Protein AF-A0A3D1BME1-F1 (afdb_monomer)

Radius of gyration: 13.6 Å; Cα contacts (8 Å, |Δi|>4): 86; chains: 1; bounding box: 35×31×29 Å

Sequence (92 aa):
VCHPFIVGELACGNLRNRTEILSLLQALPTATQAEHEDVMQFIENHQLMGKGLGYIDMHLLASALLTEVSIWTLDKKLYEIATELGIAFIKT

Mean predicted aligned error: 2.82 Å

Foldseek 3Di:
DAEVVVLVVLQPDDDPPNVVVSVVRVPDDYFAFDDPVQLVVQCVVLVVPPLPDDSVLSRVLSSCVVRVAADEDPDPSSQVVSVVVVRHDDDD

pLDDT: mean 95.55, std 4.65, range [59.62, 98.25]

Structure (mmCIF, N/CA/C/O backbone):
data_AF-A0A3D1BME1-F1
#
_entry.id   AF-A0A3D1BME1-F1
#
loop_
_atom_site.group_PDB
_atom_site.id
_atom_site.type_symbol
_atom_site.label_atom_id
_atom_site.label_alt_id
_atom_site.label_comp_id
_atom_site.label_asym_id
_atom_site.label_entity_id
_atom_site.label_seq_id
_atom_site.pdbx_PDB_ins_code
_atom_site.Cartn_x
_atom_site.Cartn_y
_atom_site.Cartn_z
_atom_site.occupancy
_atom_site.B_iso_or_equiv
_atom_site.auth_seq_id
_atom_site.auth_comp_id
_atom_site.auth_asym_id
_atom_site.auth_atom_id
_atom_site.pdbx_PDB_mode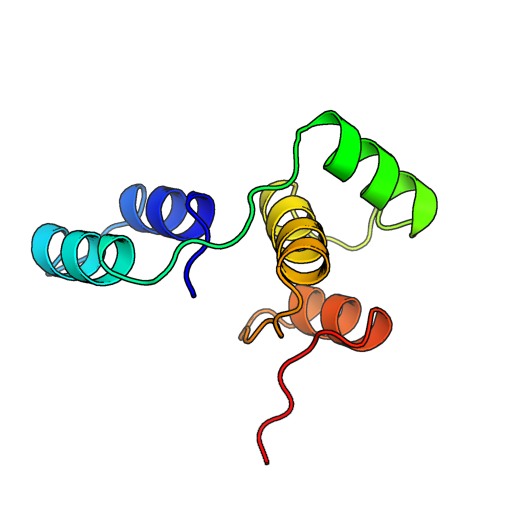l_num
ATOM 1 N N . VAL A 1 1 ? -1.300 -10.302 -6.007 1.00 90.94 1 VAL A N 1
ATOM 2 C CA . VAL A 1 1 ? -1.875 -9.137 -6.714 1.00 90.94 1 VAL A CA 1
ATOM 3 C C . VAL A 1 1 ? -0.899 -7.969 -6.602 1.00 90.94 1 VAL A C 1
ATOM 5 O O . VAL A 1 1 ? -0.133 -7.956 -5.642 1.00 90.94 1 VAL A O 1
ATOM 8 N N . CYS A 1 2 ? -0.866 -7.040 -7.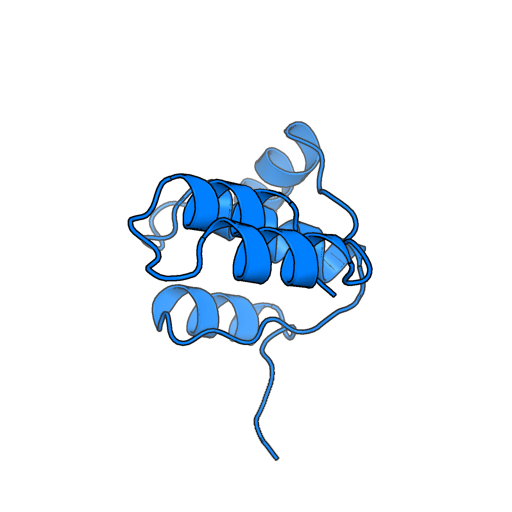556 1.00 95.19 2 CYS A N 1
ATOM 9 C CA . CYS A 1 2 ? -0.036 -5.834 -7.506 1.00 95.19 2 CYS A CA 1
ATOM 10 C C . CYS A 1 2 ? -0.863 -4.608 -7.913 1.00 95.19 2 CYS A C 1
ATOM 12 O O . CYS A 1 2 ? -1.651 -4.674 -8.854 1.00 95.19 2 CYS A O 1
ATOM 14 N N . HIS A 1 3 ? -0.701 -3.494 -7.199 1.00 96.75 3 HIS A N 1
ATOM 15 C CA . HIS A 1 3 ? -1.359 -2.235 -7.542 1.00 96.75 3 HIS A CA 1
ATOM 16 C C . HIS A 1 3 ? -0.469 -1.415 -8.499 1.00 96.75 3 HIS A C 1
ATOM 18 O O . HIS A 1 3 ? 0.736 -1.316 -8.243 1.00 96.75 3 HIS A O 1
ATOM 24 N N . PRO A 1 4 ? -1.015 -0.768 -9.550 1.00 95.44 4 PRO A N 1
ATOM 25 C CA . PRO A 1 4 ? -0.222 0.001 -10.517 1.00 95.44 4 PRO A CA 1
ATOM 26 C C . PRO A 1 4 ? 0.675 1.078 -9.888 1.00 95.44 4 PRO A C 1
ATOM 28 O O . PRO A 1 4 ? 1.788 1.309 -10.357 1.00 95.44 4 PRO A O 1
ATOM 31 N N . PHE A 1 5 ? 0.241 1.705 -8.789 1.00 96.31 5 PHE A N 1
ATOM 32 C CA . PHE A 1 5 ? 1.052 2.721 -8.101 1.00 96.31 5 PHE A CA 1
ATOM 33 C C . PHE A 1 5 ? 2.319 2.161 -7.450 1.00 96.31 5 PHE A C 1
ATOM 35 O O . PHE A 1 5 ? 3.319 2.867 -7.429 1.00 96.31 5 PHE A O 1
ATOM 42 N N . ILE A 1 6 ? 2.332 0.895 -7.015 1.00 94.56 6 ILE A N 1
ATOM 43 C CA . ILE A 1 6 ? 3.556 0.251 -6.504 1.00 94.56 6 ILE A CA 1
ATOM 44 C C . ILE A 1 6 ? 4.568 0.101 -7.644 1.00 94.56 6 ILE A C 1
ATOM 46 O O . ILE A 1 6 ? 5.753 0.383 -7.475 1.00 94.56 6 ILE A O 1
ATOM 50 N N . VAL A 1 7 ? 4.099 -0.301 -8.831 1.00 95.19 7 VAL A N 1
ATOM 51 C CA . VAL A 1 7 ? 4.940 -0.378 -10.036 1.00 95.19 7 VAL A CA 1
ATOM 52 C C . VAL A 1 7 ? 5.483 1.008 -10.390 1.00 95.19 7 VAL A C 1
ATOM 54 O O . VAL A 1 7 ? 6.673 1.136 -10.667 1.00 95.19 7 VAL A O 1
ATOM 57 N N . GLY A 1 8 ? 4.638 2.042 -10.343 1.00 94.44 8 GLY A N 1
ATOM 58 C CA . GLY A 1 8 ? 5.031 3.432 -10.588 1.00 94.44 8 GLY A 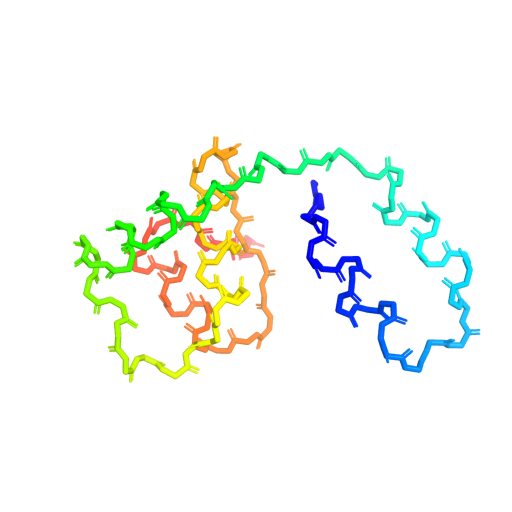CA 1
ATOM 59 C C . GLY A 1 8 ? 6.079 3.945 -9.597 1.00 94.44 8 GLY A C 1
ATOM 60 O O . GLY A 1 8 ? 7.101 4.490 -10.011 1.00 94.44 8 GLY A O 1
ATOM 61 N N . GLU A 1 9 ? 5.877 3.715 -8.301 1.00 94.56 9 GLU A N 1
ATOM 62 C CA . GLU A 1 9 ? 6.805 4.127 -7.245 1.00 94.56 9 GLU A CA 1
ATOM 63 C C . GLU A 1 9 ? 8.170 3.439 -7.394 1.00 94.56 9 GLU A C 1
ATOM 65 O O . GLU A 1 9 ? 9.214 4.097 -7.401 1.00 94.56 9 GLU A O 1
ATOM 70 N N . LEU A 1 10 ? 8.174 2.124 -7.634 1.00 94.25 10 LEU A N 1
ATOM 71 C CA . LEU A 1 10 ? 9.396 1.365 -7.906 1.00 94.25 10 LEU A CA 1
ATOM 72 C C . LEU A 1 10 ? 10.084 1.808 -9.203 1.00 94.25 10 LEU A C 1
ATOM 74 O O . LEU A 1 10 ? 11.315 1.813 -9.278 1.00 94.25 10 LEU A O 1
ATOM 78 N N . ALA A 1 11 ? 9.315 2.203 -10.219 1.00 94.38 11 ALA A N 1
ATOM 79 C CA . ALA A 1 11 ? 9.847 2.690 -11.487 1.00 94.38 11 ALA A CA 1
ATOM 80 C C . ALA A 1 11 ? 10.552 4.051 -11.370 1.00 94.38 11 ALA A C 1
ATOM 82 O O . ALA A 1 11 ? 11.435 4.315 -12.198 1.00 94.38 11 ALA A O 1
ATOM 83 N N . CYS A 1 12 ? 10.183 4.868 -10.374 1.00 94.94 12 CYS A N 1
ATOM 84 C CA . CYS A 1 12 ? 10.853 6.120 -10.001 1.00 94.94 12 CYS A CA 1
ATOM 85 C C . CYS A 1 12 ? 12.154 5.891 -9.212 1.00 94.94 12 CYS A C 1
ATOM 87 O O . CYS A 1 12 ? 13.017 6.768 -9.178 1.00 94.94 12 CYS A O 1
ATOM 89 N N . GLY A 1 13 ? 12.303 4.728 -8.571 1.00 92.88 13 GLY A N 1
ATOM 90 C CA . GLY A 1 13 ? 13.492 4.358 -7.808 1.00 92.88 13 GLY A CA 1
ATOM 91 C C . GLY A 1 13 ? 14.673 3.890 -8.669 1.00 92.88 13 GLY A C 1
ATOM 92 O O . GLY A 1 13 ? 14.564 3.645 -9.871 1.00 92.88 13 GLY A O 1
ATOM 93 N N . ASN A 1 14 ? 15.831 3.710 -8.024 1.00 93.62 14 ASN A N 1
ATOM 94 C CA . ASN A 1 14 ? 17.023 3.147 -8.660 1.00 93.62 14 ASN A CA 1
ATOM 95 C C . ASN A 1 14 ? 17.126 1.634 -8.395 1.00 93.62 14 ASN A C 1
ATOM 97 O O . ASN A 1 14 ? 17.607 1.204 -7.345 1.00 93.62 14 ASN A O 1
ATOM 101 N N . LEU A 1 15 ? 16.667 0.827 -9.355 1.00 93.50 15 LEU A N 1
ATOM 102 C CA . LEU A 1 15 ? 16.676 -0.637 -9.296 1.00 93.50 15 LEU A CA 1
ATOM 103 C C . LEU A 1 15 ? 17.775 -1.213 -10.198 1.00 93.50 15 LEU A C 1
ATOM 105 O O . LEU A 1 15 ? 17.841 -0.881 -11.378 1.00 93.50 15 LEU A O 1
ATOM 109 N N . ARG A 1 16 ? 18.595 -2.142 -9.684 1.00 91.62 16 ARG A N 1
ATOM 110 C CA . ARG A 1 16 ? 19.668 -2.787 -10.475 1.00 91.62 16 ARG A CA 1
ATOM 111 C C . ARG A 1 16 ? 19.129 -3.566 -11.683 1.00 91.62 16 ARG A C 1
ATOM 113 O O . ARG A 1 16 ? 19.583 -3.343 -12.797 1.00 91.62 16 ARG A O 1
ATOM 120 N N . ASN A 1 17 ? 18.118 -4.412 -11.476 1.00 92.88 17 ASN A N 1
ATOM 121 C CA . ASN A 1 17 ? 17.472 -5.207 -12.532 1.00 92.88 17 ASN A CA 1
ATOM 122 C C . ASN A 1 17 ? 16.125 -4.592 -12.939 1.00 92.88 17 ASN A C 1
ATOM 124 O O . ASN A 1 17 ? 15.115 -5.288 -13.036 1.00 92.88 17 ASN A O 1
ATOM 128 N N . ARG A 1 18 ? 16.091 -3.264 -13.124 1.00 94.94 18 ARG A N 1
ATOM 129 C CA . ARG A 1 18 ? 14.857 -2.481 -13.308 1.00 94.94 18 ARG A CA 1
ATOM 130 C C . ARG A 1 18 ? 13.883 -3.100 -14.313 1.00 94.94 18 ARG A C 1
ATOM 132 O O . ARG A 1 18 ? 12.719 -3.285 -13.985 1.00 94.94 18 ARG A O 1
ATOM 139 N N . THR A 1 19 ? 14.347 -3.413 -15.522 1.00 95.00 19 THR A N 1
ATOM 140 C CA . THR A 1 19 ? 13.487 -3.928 -16.601 1.00 95.00 19 THR A CA 1
ATOM 141 C C . THR A 1 19 ? 12.844 -5.262 -16.236 1.00 95.00 19 THR A C 1
ATOM 143 O O . THR A 1 19 ? 11.645 -5.436 -16.425 1.00 95.00 19 THR A O 1
ATOM 146 N N . GLU A 1 20 ? 13.627 -6.187 -15.683 1.00 96.75 20 GLU A N 1
ATOM 147 C CA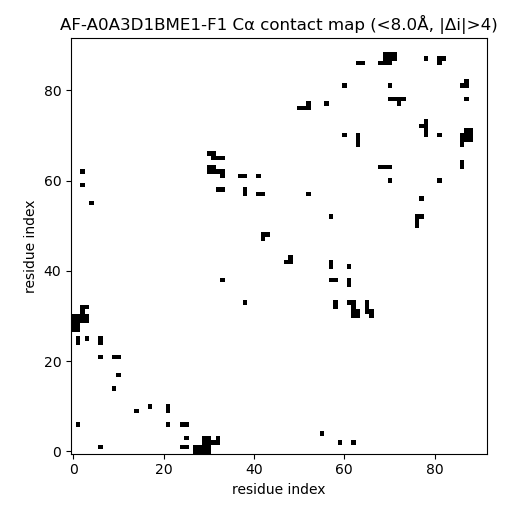 . GLU A 1 20 ? 13.146 -7.509 -15.283 1.00 96.75 20 GLU A CA 1
ATOM 148 C C . GLU A 1 20 ? 12.148 -7.405 -14.125 1.00 96.75 20 GLU A C 1
ATOM 150 O O . GLU A 1 20 ? 11.040 -7.924 -14.226 1.00 96.75 20 GLU A O 1
ATOM 155 N N . ILE A 1 21 ? 12.490 -6.661 -13.066 1.00 95.62 21 ILE A N 1
ATOM 156 C CA . ILE A 1 21 ? 11.630 -6.486 -11.886 1.00 95.62 21 ILE A CA 1
ATOM 157 C C . ILE A 1 21 ? 10.288 -5.859 -12.274 1.00 95.62 21 ILE A C 1
ATOM 159 O O . ILE A 1 21 ? 9.237 -6.377 -11.900 1.00 95.62 21 ILE A O 1
ATOM 163 N N . LEU A 1 22 ? 10.302 -4.766 -13.044 1.00 96.62 22 LEU A N 1
ATOM 164 C CA . LEU A 1 22 ? 9.064 -4.104 -13.456 1.00 96.62 22 LEU A CA 1
ATOM 165 C C . LEU A 1 22 ? 8.225 -4.987 -14.386 1.00 96.62 22 LEU A C 1
ATOM 167 O O . LEU A 1 22 ? 7.001 -4.939 -14.301 1.00 96.62 22 LEU A O 1
ATOM 171 N N . SER A 1 23 ? 8.853 -5.789 -15.252 1.00 96.31 23 SER A N 1
ATOM 172 C CA . SER A 1 23 ? 8.145 -6.746 -16.113 1.00 96.31 23 SER A CA 1
ATOM 173 C C . SER A 1 23 ? 7.446 -7.829 -15.286 1.00 96.31 23 SER A C 1
ATOM 175 O O . SER A 1 23 ? 6.252 -8.071 -15.458 1.00 96.31 23 SER A O 1
ATOM 177 N N . LEU A 1 24 ? 8.155 -8.419 -14.318 1.00 97.12 24 LEU A N 1
ATOM 178 C CA . LEU A 1 24 ? 7.601 -9.444 -13.432 1.00 97.12 24 LEU A CA 1
ATOM 179 C C . LEU A 1 24 ? 6.452 -8.905 -12.569 1.00 97.12 24 LEU A C 1
ATOM 181 O O . LEU A 1 24 ? 5.444 -9.587 -12.406 1.00 97.12 24 LEU A O 1
ATOM 185 N N . LEU A 1 25 ? 6.569 -7.681 -12.046 1.00 95.81 25 LEU A N 1
ATOM 186 C CA . LEU A 1 25 ? 5.501 -7.055 -11.260 1.00 95.81 25 LEU A CA 1
ATOM 187 C C . LEU A 1 25 ? 4.254 -6.760 -12.100 1.00 95.81 25 LEU A C 1
ATOM 189 O O . LEU A 1 25 ? 3.143 -6.994 -11.633 1.00 95.81 25 LEU A O 1
ATOM 193 N N . GLN A 1 26 ? 4.430 -6.293 -13.338 1.00 95.00 26 GLN A N 1
ATOM 194 C CA . GLN A 1 26 ? 3.320 -6.044 -14.266 1.00 95.00 26 GLN A CA 1
ATOM 195 C C . GLN A 1 26 ? 2.629 -7.331 -14.735 1.00 95.00 26 GLN A C 1
ATOM 197 O O . GLN A 1 26 ? 1.478 -7.278 -15.153 1.00 95.00 26 GLN A O 1
ATOM 202 N N . ALA A 1 27 ? 3.300 -8.482 -14.648 1.00 96.56 27 ALA A N 1
ATOM 203 C CA . ALA A 1 27 ? 2.706 -9.781 -14.954 1.00 96.56 27 ALA A CA 1
ATOM 204 C C . ALA A 1 27 ? 1.822 -10.337 -13.817 1.00 96.56 27 ALA A C 1
ATOM 206 O O . ALA A 1 27 ? 1.128 -11.337 -14.013 1.00 96.56 27 ALA A O 1
ATOM 207 N N . LEU A 1 28 ? 1.842 -9.728 -12.624 1.00 96.12 28 LEU A N 1
ATOM 208 C CA . LEU A 1 28 ? 0.967 -10.124 -11.521 1.00 96.12 28 LEU A CA 1
ATOM 209 C C . LEU A 1 28 ? -0.481 -9.681 -11.786 1.00 96.12 28 LEU A C 1
ATOM 211 O O . LEU A 1 28 ? -0.696 -8.640 -12.406 1.00 96.12 28 LEU A O 1
ATOM 215 N N . PRO A 1 29 ? -1.486 -10.394 -11.236 1.00 96.81 29 PRO A N 1
ATOM 216 C CA . PRO A 1 29 ? -2.862 -9.908 -11.239 1.00 96.81 29 PRO A CA 1
ATOM 217 C C . PRO A 1 29 ? -2.932 -8.493 -10.666 1.00 96.81 29 PRO A C 1
ATOM 219 O O . PRO A 1 29 ? -2.328 -8.224 -9.622 1.00 96.81 29 PRO A O 1
ATOM 222 N N . THR A 1 30 ? -3.655 -7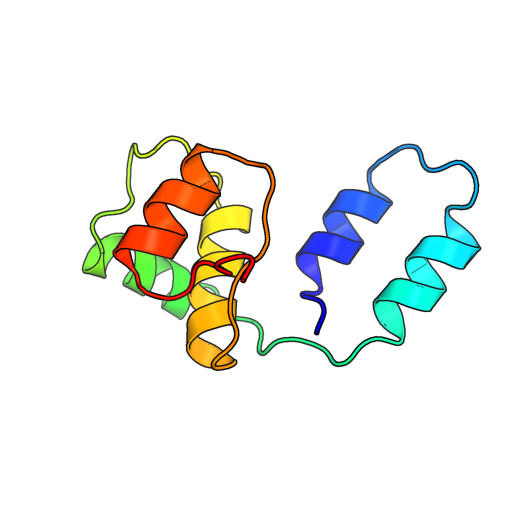.605 -11.337 1.00 96.00 30 THR A N 1
ATOM 223 C CA . THR A 1 30 ? -3.783 -6.203 -10.934 1.00 96.00 30 THR A CA 1
ATOM 224 C C . THR A 1 30 ? -4.881 -6.043 -9.886 1.00 96.00 30 THR A C 1
ATOM 226 O O . THR A 1 30 ? -5.929 -6.674 -9.993 1.00 96.00 30 THR A O 1
ATOM 229 N N . ALA A 1 31 ? -4.632 -5.227 -8.860 1.00 96.56 31 ALA A N 1
ATOM 230 C CA . ALA A 1 31 ? -5.664 -4.859 -7.891 1.00 96.56 31 ALA A CA 1
ATOM 231 C C . AL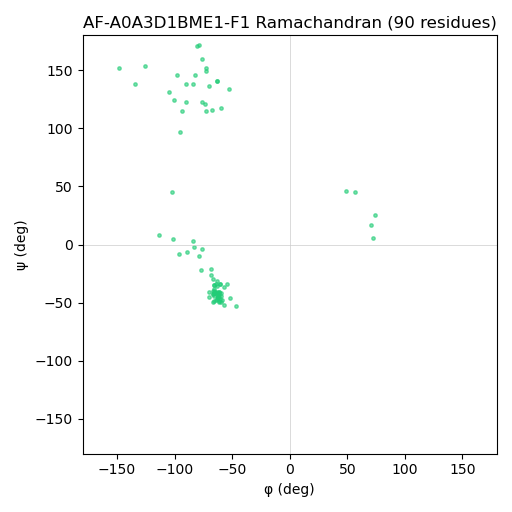A A 1 31 ? -6.662 -3.881 -8.527 1.00 96.56 31 ALA A C 1
ATOM 233 O O . ALA A 1 31 ? -6.268 -3.077 -9.374 1.00 96.56 31 ALA A O 1
ATOM 234 N N . THR A 1 32 ? -7.924 -3.920 -8.102 1.00 97.31 32 THR A N 1
ATOM 235 C CA . THR A 1 32 ? -8.915 -2.907 -8.475 1.00 97.31 32 THR A CA 1
ATOM 236 C C . THR A 1 32 ? -8.420 -1.556 -7.986 1.00 97.31 32 THR A C 1
ATOM 238 O O . THR A 1 32 ? -8.230 -1.360 -6.788 1.00 97.31 32 THR A O 1
ATOM 241 N N . GLN A 1 33 ? -8.172 -0.643 -8.919 1.00 97.38 33 GLN A N 1
ATOM 242 C CA . GLN A 1 33 ? -7.723 0.703 -8.605 1.00 97.38 33 GLN A CA 1
ATOM 243 C C . GLN A 1 33 ? -8.920 1.515 -8.098 1.00 97.38 33 GLN A C 1
ATOM 245 O O . GLN A 1 33 ? -9.921 1.624 -8.800 1.00 97.38 33 GLN A O 1
ATOM 250 N N . ALA A 1 34 ? -8.823 2.065 -6.887 1.00 97.56 34 ALA A N 1
ATOM 251 C CA . ALA A 1 34 ? -9.821 3.007 -6.379 1.00 97.56 34 ALA A CA 1
ATOM 252 C C . ALA A 1 34 ? -9.847 4.281 -7.240 1.00 97.56 34 ALA A C 1
ATOM 254 O O . ALA A 1 34 ? -8.795 4.765 -7.654 1.00 97.56 34 ALA A O 1
ATOM 255 N N . GLU A 1 35 ? -11.018 4.849 -7.510 1.00 97.44 35 GLU A N 1
ATOM 256 C CA . GLU A 1 35 ? -11.067 6.132 -8.209 1.00 97.44 35 GLU A CA 1
ATOM 257 C C . GLU A 1 35 ? -10.706 7.278 -7.259 1.00 97.44 35 GLU A C 1
ATOM 259 O O . GLU A 1 35 ? -10.799 7.159 -6.035 1.00 97.44 35 GLU A O 1
ATOM 264 N N . HIS A 1 36 ? -10.296 8.421 -7.816 1.00 97.19 36 HIS A N 1
ATOM 265 C CA . HIS A 1 36 ? -9.912 9.586 -7.011 1.00 97.19 36 HIS A CA 1
ATOM 266 C C . HIS A 1 36 ? -10.995 9.960 -5.985 1.00 97.19 36 HIS A C 1
ATOM 268 O O . HIS A 1 36 ? -10.686 10.179 -4.813 1.00 97.19 36 HIS A O 1
ATOM 274 N N . GLU A 1 37 ? -12.255 9.997 -6.421 1.00 97.88 37 GL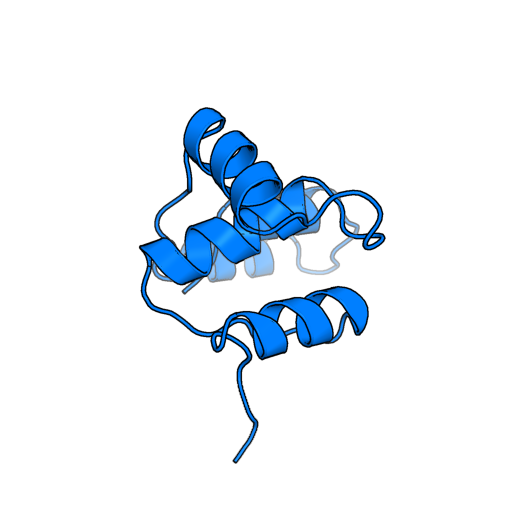U A N 1
ATOM 275 C CA . GLU A 1 37 ? -13.405 10.342 -5.582 1.00 97.88 37 GLU A CA 1
ATOM 276 C C . GLU A 1 37 ? -13.628 9.315 -4.463 1.00 97.88 37 GLU A C 1
ATOM 278 O O . GLU A 1 37 ? -13.819 9.711 -3.311 1.00 97.88 37 GLU A O 1
ATOM 283 N N . ASP A 1 38 ? -13.492 8.017 -4.764 1.00 97.31 38 ASP A N 1
ATOM 284 C CA . ASP A 1 38 ? -13.594 6.940 -3.773 1.00 97.31 38 ASP A CA 1
ATOM 285 C C . ASP A 1 38 ? -12.513 7.076 -2.700 1.00 97.31 38 ASP A C 1
ATOM 287 O O . ASP A 1 38 ? -12.787 6.912 -1.512 1.00 97.31 38 ASP A O 1
ATOM 291 N N . VAL A 1 39 ? -11.283 7.423 -3.093 1.00 98.19 39 VAL A N 1
ATOM 292 C CA . VAL A 1 39 ? -10.177 7.637 -2.149 1.00 98.19 39 VAL A CA 1
ATOM 293 C C . VAL A 1 39 ? -10.436 8.857 -1.269 1.00 98.19 39 VAL A C 1
ATOM 295 O O . VAL A 1 39 ? -10.205 8.798 -0.061 1.00 98.19 39 VAL A O 1
ATOM 298 N N . MET A 1 40 ? -10.937 9.956 -1.838 1.00 98.25 40 MET A N 1
ATOM 299 C CA . MET A 1 40 ? -11.280 11.148 -1.056 1.00 98.25 40 MET A CA 1
ATOM 300 C C . MET A 1 40 ? -12.390 10.844 -0.045 1.00 98.25 40 MET A C 1
ATOM 302 O O . MET A 1 40 ? -12.261 11.188 1.130 1.00 98.25 40 MET A O 1
ATOM 306 N N . GLN A 1 41 ? -13.439 10.135 -0.465 1.00 97.94 41 GLN A N 1
ATOM 307 C CA . GLN A 1 41 ? -14.514 9.723 0.432 1.00 97.94 41 GLN A CA 1
ATOM 308 C C . GLN A 1 41 ? -14.025 8.721 1.489 1.00 97.94 41 GLN A C 1
ATOM 310 O O . GLN A 1 41 ? -14.414 8.804 2.652 1.00 97.94 41 GLN A O 1
ATOM 315 N N . PHE A 1 42 ? -13.142 7.795 1.113 1.00 97.75 42 PHE A N 1
ATOM 316 C CA . PHE A 1 42 ? -12.534 6.824 2.018 1.00 97.75 42 PHE A CA 1
ATOM 317 C C . PHE A 1 42 ? -11.745 7.501 3.144 1.00 97.75 42 PHE A C 1
ATOM 319 O O . PHE A 1 42 ? -11.903 7.113 4.305 1.00 97.75 42 PHE A O 1
ATOM 326 N N . ILE A 1 43 ? -10.951 8.526 2.813 1.00 97.88 43 ILE A N 1
ATOM 327 C CA . ILE A 1 43 ? -10.184 9.320 3.783 1.00 97.88 43 ILE A CA 1
ATOM 328 C C . ILE A 1 43 ? -11.116 9.969 4.810 1.00 97.88 43 ILE A C 1
ATOM 330 O O . ILE A 1 43 ? -10.863 9.850 6.010 1.00 97.88 43 ILE A O 1
ATOM 334 N N . GLU A 1 44 ? -12.193 10.610 4.350 1.00 97.94 44 GLU A N 1
ATOM 335 C CA . GLU A 1 44 ? -13.170 11.278 5.218 1.00 97.94 44 GLU A CA 1
ATOM 336 C C . GLU A 1 44 ? -13.930 10.274 6.097 1.00 97.94 44 GLU A C 1
ATOM 338 O O . GLU A 1 44 ? -13.988 10.429 7.319 1.00 97.94 44 GLU A O 1
ATOM 343 N N . ASN A 1 45 ? -14.450 9.199 5.496 1.00 96.88 45 ASN A N 1
ATOM 344 C CA . ASN A 1 45 ? -15.252 8.186 6.189 1.00 96.88 45 ASN A CA 1
ATOM 345 C C . ASN A 1 45 ? -14.478 7.483 7.315 1.00 96.88 45 ASN A C 1
ATOM 347 O O . ASN A 1 45 ? -15.067 7.131 8.336 1.00 96.88 45 ASN A O 1
ATOM 351 N N . HIS A 1 46 ? -13.171 7.283 7.135 1.00 95.81 46 HIS A N 1
ATOM 352 C CA . HIS A 1 46 ? -12.304 6.618 8.114 1.00 95.81 46 HIS A CA 1
ATOM 353 C C . HIS A 1 46 ? -11.455 7.603 8.933 1.00 95.81 46 HIS A C 1
ATOM 355 O O . HIS A 1 46 ? -10.624 7.174 9.732 1.00 95.81 46 HIS A O 1
ATOM 361 N N . GLN A 1 47 ? -11.647 8.915 8.747 1.00 96.19 47 GLN A N 1
ATOM 362 C CA . GLN A 1 47 ? -10.909 9.981 9.436 1.00 96.19 47 GLN A CA 1
ATOM 363 C C . GLN A 1 47 ? -9.380 9.777 9.397 1.00 96.19 47 GLN A C 1
ATOM 365 O O . GLN A 1 47 ? -8.682 9.897 10.410 1.00 96.19 47 GLN A O 1
ATOM 370 N N . LEU A 1 48 ? -8.843 9.446 8.218 1.00 96.06 48 LEU A N 1
ATOM 371 C CA . LEU A 1 48 ? -7.433 9.055 8.043 1.00 96.06 48 LEU A CA 1
ATOM 372 C C . LEU A 1 48 ? -6.469 10.244 7.896 1.00 96.06 48 LEU A C 1
ATOM 374 O O . LEU A 1 48 ? -5.258 10.071 7.716 1.00 96.06 48 LEU A O 1
ATOM 378 N N . MET A 1 49 ? -6.981 11.469 7.999 1.00 95.69 49 MET A N 1
ATOM 379 C CA . MET A 1 49 ? -6.192 12.695 7.945 1.00 95.69 49 MET A CA 1
ATOM 380 C C . MET A 1 49 ? -5.209 12.772 9.123 1.00 95.69 49 MET A C 1
ATOM 382 O O . MET A 1 49 ? -5.520 12.413 10.256 1.00 95.69 49 MET A O 1
ATOM 386 N N . GLY A 1 50 ? -3.989 13.257 8.864 1.00 94.69 50 GLY A N 1
ATOM 387 C CA . GLY A 1 50 ? -2.976 13.462 9.909 1.00 94.69 50 GLY A CA 1
ATOM 388 C C . GLY A 1 50 ? -2.340 12.183 10.472 1.00 94.69 50 GLY A C 1
ATOM 389 O O . GLY A 1 50 ? -1.512 12.271 11.375 1.00 94.69 50 GLY A O 1
ATOM 390 N N . LYS A 1 51 ? -2.649 11.000 9.921 1.00 94.25 51 LYS A N 1
ATOM 391 C CA . LYS A 1 51 ? -2.057 9.710 10.335 1.00 94.25 51 LYS A CA 1
ATOM 392 C C . LYS A 1 51 ? -0.624 9.492 9.828 1.00 94.25 51 LYS A C 1
ATOM 394 O O . LYS A 1 51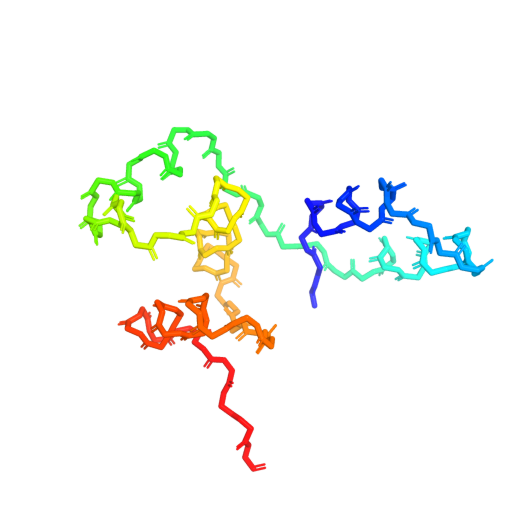 ? 0.031 8.519 10.186 1.00 94.25 51 LYS A O 1
ATOM 399 N N . GLY A 1 52 ? -0.104 10.421 9.024 1.00 94.44 52 GLY A N 1
ATOM 400 C CA . GLY A 1 52 ? 1.258 10.371 8.493 1.00 94.44 52 GLY A CA 1
ATOM 401 C C . GLY A 1 52 ? 1.460 9.343 7.380 1.00 94.44 52 GLY A C 1
ATOM 402 O O . GLY A 1 52 ? 2.589 8.888 7.212 1.00 94.44 52 GLY A O 1
ATOM 403 N N . LEU A 1 53 ? 0.375 9.009 6.679 1.00 96.56 53 LEU A N 1
ATOM 404 C CA . LEU A 1 53 ? 0.334 8.264 5.425 1.00 96.56 53 LEU A CA 1
ATOM 405 C C . LEU A 1 53 ? 0.222 9.234 4.243 1.00 96.56 53 LEU A C 1
ATOM 407 O O . LEU A 1 53 ? -0.404 10.294 4.361 1.00 96.56 53 LEU A O 1
ATOM 411 N N . GLY A 1 54 ? 0.835 8.879 3.118 1.00 96.19 54 GLY A N 1
ATOM 412 C CA . GLY A 1 54 ? 0.738 9.615 1.864 1.00 96.19 54 GLY A CA 1
ATOM 413 C C . GLY A 1 54 ? -0.546 9.302 1.093 1.00 96.19 54 GLY A C 1
ATOM 414 O O . GLY A 1 54 ? -1.282 8.370 1.400 1.00 96.19 54 GLY A O 1
ATOM 415 N N . TYR A 1 55 ? -0.809 10.067 0.034 1.00 96.44 55 TYR A N 1
ATOM 416 C CA . TYR A 1 55 ? -1.986 9.837 -0.811 1.00 96.44 55 TYR A CA 1
ATOM 417 C C . TYR A 1 55 ? -1.956 8.466 -1.508 1.00 96.44 55 TYR A C 1
ATOM 419 O O . TYR A 1 55 ? -2.986 7.810 -1.627 1.00 96.44 55 TYR A O 1
ATOM 427 N N . ILE A 1 56 ? -0.767 8.000 -1.913 1.00 96.19 56 ILE A N 1
ATOM 428 C CA . ILE A 1 56 ? -0.594 6.660 -2.492 1.00 96.19 56 ILE A CA 1
ATOM 429 C C . ILE A 1 56 ? -0.977 5.583 -1.471 1.00 96.19 56 ILE A C 1
ATOM 431 O O . ILE A 1 56 ? -1.697 4.663 -1.835 1.00 96.19 56 ILE A O 1
ATOM 435 N N . ASP A 1 57 ? -0.596 5.726 -0.199 1.00 97.25 57 ASP A N 1
ATOM 436 C CA . ASP A 1 57 ? -0.980 4.784 0.860 1.00 97.25 57 ASP A CA 1
ATOM 437 C C . ASP A 1 57 ? -2.505 4.688 1.015 1.00 97.25 57 ASP A C 1
ATOM 439 O O . ASP A 1 57 ? -3.047 3.589 1.119 1.00 97.25 57 ASP A O 1
ATOM 443 N N . MET A 1 58 ? -3.213 5.824 0.957 1.00 97.94 58 MET A N 1
ATOM 444 C CA . MET A 1 58 ? -4.686 5.848 0.977 1.00 97.94 58 MET A CA 1
ATOM 445 C C . MET A 1 58 ? -5.270 5.110 -0.221 1.00 97.94 58 MET A C 1
ATOM 447 O O . MET A 1 58 ? -6.222 4.343 -0.087 1.00 97.94 58 MET A O 1
ATOM 451 N N . HIS A 1 59 ? -4.654 5.302 -1.384 1.00 97.88 59 HIS A N 1
ATOM 452 C CA . HIS A 1 59 ? -5.025 4.602 -2.598 1.00 97.88 59 HIS A CA 1
ATOM 453 C C . HIS A 1 59 ? -4.840 3.088 -2.460 1.00 97.88 59 HIS A C 1
ATOM 455 O O . HIS A 1 59 ? -5.711 2.329 -2.881 1.00 97.88 59 HIS A O 1
ATOM 461 N N . LEU A 1 60 ? -3.739 2.640 -1.848 1.00 97.69 60 LEU A N 1
ATOM 462 C CA . LEU A 1 60 ? -3.471 1.222 -1.600 1.00 97.69 60 LEU A CA 1
ATOM 463 C C . LEU A 1 60 ? -4.474 0.619 -0.611 1.00 97.69 60 LEU A C 1
ATOM 465 O O . LEU A 1 60 ? -4.986 -0.465 -0.879 1.00 97.69 60 LEU A O 1
ATOM 469 N N . LEU A 1 61 ? -4.789 1.319 0.483 1.00 98.19 61 LEU A N 1
ATOM 470 C CA . LEU A 1 61 ? -5.777 0.881 1.479 1.00 98.19 61 LEU A CA 1
ATOM 471 C C . LEU A 1 61 ? -7.177 0.741 0.869 1.00 98.19 61 LEU A C 1
ATOM 473 O O . LEU A 1 61 ? -7.798 -0.315 0.999 1.00 98.19 61 LEU A O 1
ATOM 477 N N . ALA A 1 62 ? -7.643 1.765 0.149 1.00 98.19 62 ALA A N 1
ATOM 478 C CA . ALA A 1 62 ? -8.940 1.738 -0.524 1.00 98.19 62 ALA A CA 1
ATOM 479 C C . ALA A 1 62 ? -9.001 0.628 -1.588 1.00 98.19 62 ALA A C 1
ATOM 481 O O . ALA A 1 62 ? -9.945 -0.158 -1.630 1.00 98.19 62 ALA A O 1
ATOM 482 N N . SER A 1 63 ? -7.954 0.506 -2.407 1.00 98.19 63 SER A N 1
ATOM 483 C CA . SER A 1 63 ? -7.877 -0.511 -3.464 1.00 98.19 63 SER A CA 1
ATOM 484 C C . SER A 1 63 ? -7.821 -1.934 -2.900 1.00 98.19 63 SER A C 1
ATOM 486 O O . SER A 1 63 ? -8.397 -2.853 -3.481 1.00 98.19 63 SER A O 1
ATOM 488 N N . ALA A 1 64 ? -7.162 -2.137 -1.757 1.00 97.69 64 ALA A N 1
ATOM 489 C CA . ALA A 1 64 ? -7.122 -3.432 -1.083 1.00 97.69 64 ALA A CA 1
ATOM 490 C C . ALA A 1 64 ? -8.507 -3.864 -0.582 1.00 97.69 64 ALA A C 1
ATOM 492 O O . ALA A 1 64 ? -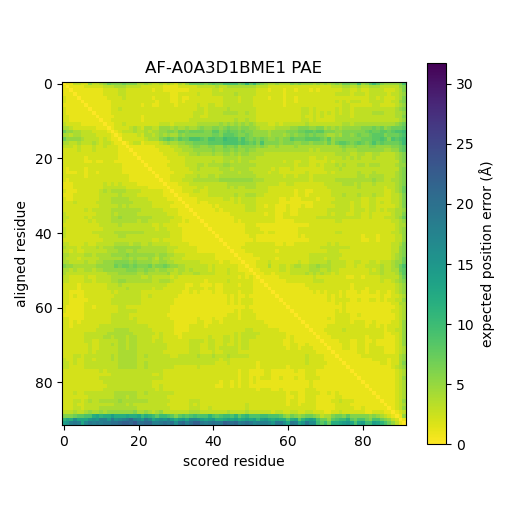8.878 -5.021 -0.775 1.00 97.69 64 ALA A O 1
ATOM 493 N N . LEU A 1 65 ? -9.293 -2.931 -0.031 1.00 97.38 65 LEU A N 1
ATOM 494 C CA . LEU A 1 65 ? -10.687 -3.179 0.350 1.00 97.38 65 LEU A CA 1
ATOM 495 C C . LEU A 1 65 ? -11.555 -3.519 -0.867 1.00 97.38 65 LEU A C 1
ATOM 497 O O . LEU A 1 65 ? -12.266 -4.518 -0.836 1.00 97.38 65 LEU A O 1
ATOM 501 N N . LEU A 1 66 ? -11.449 -2.751 -1.958 1.00 97.19 66 LEU A N 1
ATOM 502 C CA . LEU A 1 66 ? -12.199 -3.005 -3.199 1.00 97.19 66 LEU A CA 1
ATOM 503 C C . LEU A 1 66 ? -11.839 -4.340 -3.865 1.00 97.19 66 LEU A C 1
ATOM 505 O O . LEU A 1 66 ? -12.671 -4.947 -4.533 1.00 97.19 66 LEU A O 1
ATOM 509 N N . THR A 1 67 ? -10.589 -4.777 -3.721 1.00 97.25 67 THR A N 1
ATOM 510 C CA . THR A 1 67 ? -10.095 -6.039 -4.296 1.00 97.25 67 THR A CA 1
ATOM 511 C C . THR A 1 67 ? -10.293 -7.227 -3.347 1.00 97.25 67 THR A C 1
ATOM 513 O O . THR A 1 67 ? -10.023 -8.358 -3.738 1.00 97.25 67 THR A O 1
ATOM 516 N N . GLU A 1 68 ? -10.735 -6.991 -2.108 1.00 96.81 68 GLU A N 1
ATOM 517 C CA . GLU A 1 68 ? -10.874 -8.005 -1.052 1.00 96.81 68 GLU A CA 1
ATOM 518 C C . GLU A 1 68 ? -9.562 -8.759 -0.758 1.00 96.81 68 GLU A C 1
ATOM 520 O O . GLU A 1 68 ? -9.515 -9.986 -0.639 1.00 96.81 68 GLU A O 1
ATOM 525 N N . VAL A 1 69 ? -8.457 -8.017 -0.641 1.00 96.69 69 VAL A N 1
ATOM 526 C CA . VAL A 1 69 ? -7.120 -8.573 -0.371 1.00 96.69 69 VAL A CA 1
ATOM 527 C C . VAL A 1 69 ? -6.472 -7.936 0.847 1.00 96.69 69 VAL A C 1
ATOM 529 O O . VAL A 1 69 ? -6.720 -6.781 1.183 1.00 96.69 69 VAL A O 1
ATOM 532 N N . SER A 1 70 ? -5.571 -8.681 1.483 1.00 97.12 70 SER A N 1
ATOM 533 C CA . SER A 1 70 ? -4.763 -8.151 2.575 1.00 97.12 70 SER A CA 1
ATOM 534 C C . SER A 1 70 ? -3.539 -7.379 2.072 1.00 97.12 70 SER A C 1
ATOM 536 O O . SER A 1 70 ? -2.905 -7.759 1.084 1.00 97.12 70 SER A O 1
ATOM 538 N N . ILE A 1 71 ? -3.152 -6.337 2.806 1.00 96.25 71 ILE A N 1
ATOM 539 C CA . ILE A 1 71 ? -1.907 -5.595 2.611 1.00 96.25 71 ILE A CA 1
ATOM 540 C C . ILE A 1 71 ? -0.807 -6.220 3.459 1.00 96.25 71 ILE A C 1
ATOM 542 O O . ILE A 1 71 ? -0.895 -6.288 4.685 1.00 96.25 71 ILE A O 1
ATOM 546 N N . TRP A 1 72 ? 0.273 -6.617 2.795 1.00 95.19 72 TRP A N 1
ATOM 547 C CA . TRP A 1 72 ? 1.541 -6.905 3.448 1.00 95.19 72 TRP A CA 1
ATOM 548 C C . TRP A 1 72 ? 2.478 -5.714 3.270 1.00 95.19 72 TRP A C 1
ATOM 550 O O . TRP A 1 72 ? 2.722 -5.275 2.148 1.00 95.19 72 TRP A O 1
ATOM 560 N N . THR A 1 73 ? 2.992 -5.177 4.372 1.00 94.81 73 THR A N 1
ATOM 561 C CA . THR A 1 73 ? 3.872 -4.007 4.357 1.00 94.81 73 THR A CA 1
ATOM 562 C C . THR A 1 73 ? 4.880 -4.067 5.502 1.00 94.81 73 THR A C 1
ATOM 564 O O . THR A 1 73 ? 4.620 -4.672 6.542 1.00 94.81 73 THR A O 1
ATOM 567 N N . LEU A 1 74 ? 6.041 -3.445 5.290 1.00 94.94 74 LEU A N 1
ATOM 568 C CA . LEU A 1 74 ? 7.037 -3.173 6.331 1.00 94.94 74 LEU A CA 1
ATOM 569 C C . LEU A 1 74 ? 6.901 -1.755 6.905 1.00 94.94 74 LEU A C 1
ATOM 571 O O . LEU A 1 74 ? 7.570 -1.431 7.886 1.00 94.94 74 LEU A O 1
ATOM 575 N N . ASP A 1 75 ? 6.058 -0.908 6.306 1.00 96.06 75 ASP A N 1
ATOM 576 C CA . ASP A 1 75 ? 5.754 0.408 6.855 1.00 96.06 75 ASP A CA 1
ATOM 577 C C . ASP A 1 75 ? 4.842 0.260 8.076 1.00 96.06 75 ASP A C 1
ATOM 579 O O . ASP A 1 75 ? 3.737 -0.284 7.999 1.00 96.06 75 ASP A O 1
ATOM 583 N N . LYS A 1 76 ? 5.319 0.757 9.218 1.00 96.31 76 LYS A N 1
ATOM 584 C CA . LYS A 1 76 ? 4.629 0.630 10.500 1.00 96.31 76 LYS A CA 1
ATOM 585 C C . LYS A 1 76 ? 3.279 1.352 10.514 1.00 96.31 76 LYS A C 1
ATOM 587 O O . LYS A 1 76 ? 2.318 0.789 11.026 1.00 96.31 76 LYS A O 1
ATOM 592 N N . LYS A 1 77 ? 3.194 2.565 9.961 1.00 97.06 77 LYS A N 1
ATOM 593 C CA . LYS A 1 77 ? 1.948 3.349 9.971 1.00 97.06 77 LYS A CA 1
ATOM 594 C C . LYS A 1 77 ? 0.920 2.722 9.044 1.00 97.06 77 LYS A C 1
ATOM 596 O O . LYS A 1 77 ? -0.252 2.631 9.398 1.00 97.06 77 LYS A O 1
ATOM 601 N N . LEU A 1 78 ? 1.360 2.259 7.873 1.00 97.62 78 LEU A N 1
ATOM 602 C CA . LEU A 1 78 ? 0.467 1.599 6.926 1.00 97.62 78 LEU A CA 1
ATOM 603 C C . LEU A 1 78 ? -0.051 0.281 7.503 1.00 97.62 78 LEU A C 1
ATOM 605 O O . LEU A 1 78 ? -1.232 -0.020 7.370 1.00 97.62 78 LEU A O 1
ATOM 609 N N . TYR A 1 79 ? 0.811 -0.474 8.189 1.00 97.62 79 TYR A N 1
ATOM 610 C CA . TYR A 1 79 ? 0.421 -1.699 8.881 1.00 97.62 79 TYR A CA 1
ATOM 611 C C . TYR A 1 79 ? -0.594 -1.445 10.003 1.00 97.62 79 TYR A C 1
ATOM 613 O O . TYR A 1 79 ? -1.573 -2.182 10.114 1.00 97.62 79 TYR A O 1
ATOM 621 N N . GLU A 1 80 ? -0.381 -0.409 10.821 1.00 97.25 80 GLU A N 1
ATOM 622 C CA . GLU A 1 80 ? -1.305 -0.013 11.894 1.00 97.25 80 GLU A CA 1
ATOM 623 C C . GLU A 1 80 ? -2.703 0.280 11.331 1.00 97.25 80 GLU A C 1
ATOM 625 O O . GLU A 1 80 ? -3.670 -0.358 11.744 1.00 97.25 80 GLU A O 1
ATOM 630 N N . ILE A 1 81 ? -2.805 1.139 10.312 1.00 97.56 81 ILE A N 1
ATOM 631 C CA . ILE A 1 81 ? -4.096 1.470 9.688 1.00 97.56 81 ILE A CA 1
ATOM 632 C C . ILE A 1 81 ? -4.708 0.261 8.966 1.00 97.56 81 ILE A C 1
ATOM 634 O O . ILE A 1 81 ? -5.903 0.005 9.098 1.00 97.56 81 ILE A O 1
ATOM 638 N N . ALA A 1 82 ? -3.914 -0.537 8.249 1.00 97.75 82 ALA A N 1
ATOM 639 C CA . ALA A 1 82 ? -4.406 -1.767 7.626 1.00 97.75 82 ALA A CA 1
ATOM 640 C C . ALA A 1 82 ? -4.958 -2.757 8.669 1.00 97.75 82 ALA A C 1
ATOM 642 O O . ALA A 1 82 ? -5.922 -3.470 8.391 1.00 97.75 82 ALA A O 1
ATOM 643 N N . THR A 1 83 ? -4.376 -2.793 9.871 1.00 97.25 83 THR A N 1
ATOM 644 C CA . THR A 1 83 ? -4.854 -3.626 10.983 1.00 97.25 83 THR A CA 1
ATOM 645 C C . THR A 1 83 ? -6.177 -3.097 11.527 1.00 97.25 83 THR A C 1
ATOM 647 O O . THR A 1 83 ? -7.102 -3.884 11.711 1.00 97.25 83 THR A O 1
ATOM 650 N N . GLU A 1 84 ? -6.296 -1.780 11.732 1.00 96.12 84 GLU A N 1
ATOM 651 C CA . GLU A 1 84 ? -7.549 -1.128 12.152 1.00 96.12 84 GLU A CA 1
ATOM 652 C C . GLU A 1 84 ? -8.698 -1.406 11.168 1.00 96.12 84 GLU A C 1
ATOM 654 O O . GLU A 1 84 ? -9.834 -1.630 11.582 1.00 96.12 84 GLU A O 1
ATOM 659 N N . LEU A 1 85 ? -8.385 -1.462 9.873 1.00 96.62 85 LEU A N 1
ATOM 660 C CA . LEU A 1 85 ? -9.331 -1.764 8.797 1.00 96.62 85 LEU A CA 1
ATOM 661 C C . LEU A 1 85 ? -9.568 -3.270 8.574 1.00 96.62 85 LEU A C 1
ATOM 663 O O . LEU A 1 85 ? -10.354 -3.638 7.704 1.00 96.62 85 LEU A O 1
ATOM 667 N N . GLY A 1 86 ? -8.891 -4.153 9.315 1.00 96.88 86 GLY A N 1
ATOM 668 C CA . GLY A 1 86 ? -9.044 -5.607 9.181 1.00 96.88 86 GLY A CA 1
ATOM 669 C C . GLY A 1 86 ? -8.463 -6.203 7.892 1.00 96.88 86 GLY A C 1
ATOM 670 O O . GLY A 1 86 ? -8.780 -7.339 7.548 1.00 96.88 86 GLY A O 1
ATOM 671 N N . ILE A 1 87 ? -7.604 -5.462 7.189 1.00 97.31 87 ILE A N 1
ATOM 672 C CA . ILE A 1 87 ? -6.980 -5.871 5.921 1.00 97.31 87 ILE A CA 1
ATOM 673 C C . ILE A 1 87 ? -5.465 -6.061 6.030 1.00 97.31 87 ILE A C 1
ATOM 675 O O . ILE A 1 87 ? -4.797 -6.255 5.020 1.00 97.31 87 ILE A O 1
ATOM 679 N N . ALA A 1 88 ? -4.872 -6.013 7.221 1.00 97.38 88 ALA A N 1
ATOM 680 C CA . ALA A 1 88 ? -3.457 -6.335 7.381 1.00 97.38 88 ALA A CA 1
ATOM 681 C C . ALA A 1 88 ? -3.199 -7.833 7.167 1.00 97.38 88 ALA A C 1
ATOM 683 O O . ALA A 1 88 ? -3.907 -8.693 7.692 1.00 97.38 88 ALA A O 1
ATOM 684 N N . PHE A 1 89 ? -2.139 -8.159 6.428 1.00 96.12 89 PHE A N 1
ATOM 685 C CA . PHE A 1 89 ? -1.655 -9.530 6.330 1.00 96.12 89 PHE A CA 1
ATOM 686 C C . PHE A 1 89 ? -0.979 -9.936 7.645 1.00 96.12 89 PHE A C 1
ATOM 688 O O . PHE A 1 89 ? 0.075 -9.404 8.004 1.00 96.12 89 PHE A O 1
ATOM 695 N N . ILE A 1 90 ? -1.559 -10.914 8.338 1.00 87.81 90 ILE A N 1
ATOM 696 C CA . ILE A 1 90 ? -0.990 -11.504 9.550 1.00 87.81 90 ILE A CA 1
ATOM 697 C C . ILE A 1 90 ? -0.190 -12.735 9.136 1.00 87.81 90 ILE A C 1
ATOM 699 O O . ILE A 1 90 ? -0.740 -13.717 8.635 1.00 87.81 90 ILE A O 1
ATOM 703 N N . LYS A 1 91 ? 1.127 -12.683 9.345 1.00 75.81 91 LYS A N 1
ATOM 704 C CA . LYS A 1 91 ? 1.990 -13.839 9.109 1.00 75.81 91 LYS A CA 1
ATOM 705 C C . LYS A 1 91 ? 1.646 -14.919 10.139 1.00 75.81 91 LYS A C 1
ATOM 707 O O . LYS A 1 91 ? 1.787 -14.678 11.336 1.00 75.81 91 LYS A O 1
ATOM 712 N N . THR A 1 92 ? 1.148 -16.052 9.653 1.00 59.62 92 THR A N 1
ATOM 713 C CA . THR A 1 92 ? 0.849 -17.253 10.447 1.00 59.62 92 THR A CA 1
ATOM 714 C C . THR A 1 92 ? 2.117 -18.023 10.788 1.00 59.62 92 THR A C 1
ATOM 716 O O . THR A 1 92 ? 3.097 -17.927 10.008 1.00 59.62 92 THR A O 1
#

Secondary structure (DSSP, 8-state):
-B-HHHHHHHHHS--TTHHHHHHHHHTSPBPPPPPHHHHHHHHHHTT-TTSS--HHHHHHHHHHHHHT-PBP-S-HHHHHHHHHTT-B----

Nearest PDB structures (foldseek):
  5ecy-assembly1_E  TM=6.504E-01  e=4.849E-01  Shigella flexneri
  5h4g-assembly1_A  TM=5.546E-01  e=5.182E-01  Pyrococcus horikoshii OT3
  1y82-assembly2_D  TM=4.965E-01  e=3.480E-01  Pyrococcus furiosus
  5ecw-assembly1_B  TM=5.956E-01  e=3.324E+00  Shigella flexneri

Solvent-accessible surface area (backbone atoms only — not comparable to full-atom values): 5532 Å² total; per-residue (Å²): 115,36,49,73,64,59,56,50,55,56,67,75,50,93,54,94,59,44,71,60,55,55,49,57,52,69,71,39,56,69,45,48,76,56,51,73,68,55,36,55,51,49,36,62,77,66,61,54,72,90,66,82,72,54,74,68,52,48,41,51,55,48,11,27,61,75,52,73,44,61,51,78,70,89,50,66,63,61,40,51,53,29,47,78,71,72,30,41,57,74,88,126